Protein AF-A0AAE2YM95-F1 (afdb_monomer_lite)

Organism: NCBI:txid2724909

Sequence (169 aa):
MHLFCLEKTGFANRYAVVSEEDLLLLDFQSDTLEEDLDRILEYLPEPRRVWLLQTRPDAALSAARERLQCLLPDAESLDPGYDLTALTPWRFSGHLLNILPMGNEHWAFALADWLFLGAVRDARGRWCGDDLGRKILTRQGALRRRLWAFPATAEKVVDLAALRALRAA

pLDDT: mean 72.34, std 17.84, range [29.48, 94.69]

Structure (mmCIF, N/CA/C/O backbone):
data_AF-A0AAE2YM95-F1
#
_entry.id   AF-A0AAE2YM95-F1
#
loop_
_atom_site.group_PDB
_atom_site.id
_atom_site.type_symbol
_atom_site.label_atom_id
_atom_site.label_alt_id
_atom_site.label_comp_id
_atom_site.label_asym_id
_atom_site.label_entity_id
_atom_site.label_seq_id
_atom_site.pdbx_PDB_ins_code
_atom_site.Cartn_x
_atom_site.Cartn_y
_atom_site.Cartn_z
_atom_site.occupancy
_atom_site.B_iso_or_equiv
_atom_site.auth_seq_id
_atom_site.auth_comp_id
_atom_site.auth_asym_id
_atom_site.auth_atom_id
_atom_site.pdbx_PDB_model_num
ATOM 1 N N . MET A 1 1 ? -13.194 -4.012 8.825 1.00 70.75 1 MET A N 1
ATOM 2 C CA . MET A 1 1 ? -12.130 -3.664 7.858 1.00 70.75 1 MET A CA 1
ATOM 3 C C . MET A 1 1 ? -12.764 -3.174 6.564 1.00 70.75 1 MET A C 1
ATOM 5 O O . MET A 1 1 ? -13.577 -3.887 5.978 1.00 70.75 1 MET A O 1
ATOM 9 N N . HIS A 1 2 ? -12.410 -1.961 6.160 1.00 68.62 2 HIS A N 1
ATOM 10 C CA . HIS A 1 2 ? -12.896 -1.232 4.995 1.00 68.62 2 HIS A CA 1
ATOM 11 C C . HIS A 1 2 ? -11.737 -0.984 4.026 1.00 68.62 2 HIS A C 1
ATOM 13 O O . HIS A 1 2 ? -10.603 -0.779 4.453 1.00 68.62 2 HIS A O 1
ATOM 19 N N . LEU A 1 3 ? -12.025 -1.028 2.725 1.00 69.50 3 LEU A N 1
ATOM 20 C CA . LEU A 1 3 ? -11.066 -0.732 1.665 1.00 69.50 3 LEU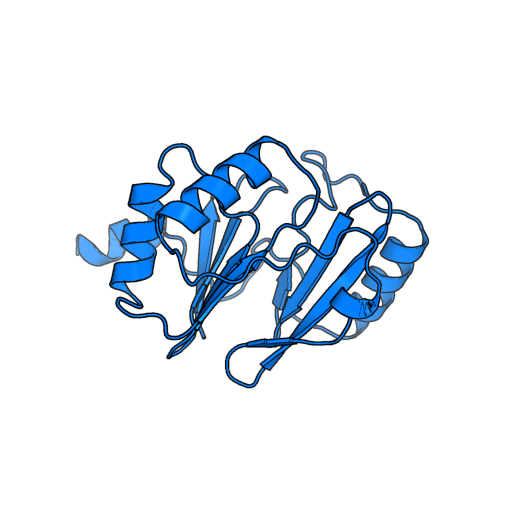 A CA 1
ATOM 21 C C . LEU A 1 3 ? -11.548 0.499 0.896 1.00 69.50 3 LEU A C 1
ATOM 23 O O . LEU A 1 3 ? -12.601 0.459 0.254 1.00 69.50 3 LEU A O 1
ATOM 27 N N . PHE A 1 4 ? -10.750 1.557 0.935 1.00 66.25 4 PHE A N 1
ATOM 28 C CA . PHE A 1 4 ? -10.941 2.772 0.160 1.00 66.25 4 PHE A CA 1
ATOM 29 C C . PHE A 1 4 ? -10.013 2.744 -1.055 1.00 66.25 4 PHE A C 1
ATOM 31 O O . PHE A 1 4 ? -8.818 2.467 -0.936 1.00 66.25 4 PHE A O 1
ATOM 38 N N . CYS A 1 5 ? -10.573 3.016 -2.232 1.00 67.69 5 CYS A N 1
ATOM 39 C CA . CYS A 1 5 ? -9.822 3.196 -3.472 1.00 67.69 5 CYS A CA 1
ATOM 40 C C . CYS A 1 5 ? -9.888 4.681 -3.831 1.00 67.69 5 CYS A C 1
ATOM 42 O O . CYS A 1 5 ? -10.976 5.190 -4.095 1.00 67.69 5 CYS A O 1
ATOM 44 N N . LEU A 1 6 ? -8.747 5.371 -3.798 1.00 59.22 6 LEU A N 1
ATOM 45 C CA . LEU A 1 6 ? -8.705 6.840 -3.900 1.00 59.22 6 LEU A CA 1
ATOM 46 C C . LEU A 1 6 ? -8.758 7.321 -5.342 1.00 59.22 6 LEU A C 1
ATOM 48 O O . LEU A 1 6 ? -9.376 8.335 -5.645 1.00 59.22 6 LEU A O 1
ATOM 52 N N . GLU A 1 7 ? -8.157 6.551 -6.244 1.00 59.38 7 GLU A N 1
ATOM 53 C CA . GLU A 1 7 ? -8.196 6.829 -7.668 1.00 59.38 7 GLU A CA 1
ATOM 54 C C . GLU A 1 7 ? -8.193 5.520 -8.457 1.00 59.38 7 GLU A C 1
ATOM 56 O O . GLU A 1 7 ? -7.497 4.564 -8.102 1.00 59.38 7 GLU A O 1
ATOM 61 N N . LYS A 1 8 ? -8.990 5.483 -9.529 1.00 54.31 8 LYS A N 1
ATOM 62 C CA . LYS A 1 8 ? -9.090 4.354 -10.456 1.00 54.31 8 LYS A CA 1
ATOM 63 C C . LYS A 1 8 ? -8.547 4.768 -11.823 1.00 54.31 8 LYS A C 1
ATOM 65 O O . LYS A 1 8 ? -9.316 5.048 -12.742 1.00 54.31 8 LYS A O 1
ATOM 70 N N . THR A 1 9 ? -7.227 4.797 -11.977 1.00 45.75 9 THR A N 1
ATOM 71 C CA . THR A 1 9 ? -6.578 5.046 -13.274 1.00 45.75 9 THR A CA 1
ATOM 72 C C . THR A 1 9 ? -5.971 3.765 -13.832 1.00 45.75 9 THR A C 1
ATOM 74 O O . THR A 1 9 ? -4.843 3.382 -13.529 1.00 45.75 9 THR A O 1
ATOM 77 N N . GLY A 1 10 ? -6.716 3.084 -14.707 1.00 53.38 10 GLY A N 1
ATOM 78 C CA . GLY A 1 10 ? -6.179 1.955 -15.472 1.00 53.38 10 GLY A CA 1
ATOM 79 C C . GLY A 1 10 ? -5.681 0.820 -14.578 1.00 53.38 10 GLY A C 1
ATOM 80 O O . GLY A 1 10 ? -6.516 0.080 -14.080 1.00 53.38 10 GLY A O 1
ATOM 81 N N . PHE A 1 11 ? -4.352 0.687 -14.418 1.00 46.47 11 PHE A N 1
ATOM 82 C CA . PHE A 1 11 ? -3.687 -0.327 -13.584 1.00 46.47 11 PHE A CA 1
ATOM 83 C C . PHE A 1 11 ? -2.953 0.221 -12.339 1.00 46.47 11 PHE A C 1
ATOM 85 O O . PHE A 1 11 ? -2.377 -0.553 -11.578 1.00 46.47 11 PHE A O 1
ATOM 92 N N . ALA A 1 12 ? -2.976 1.534 -12.103 1.00 50.75 12 ALA A N 1
ATOM 93 C CA . ALA A 1 12 ? -2.278 2.185 -10.994 1.00 50.75 12 ALA A CA 1
ATOM 94 C C . ALA A 1 12 ? -3.284 2.649 -9.934 1.00 50.75 12 ALA A C 1
ATOM 96 O O . ALA A 1 12 ? -3.589 3.832 -9.812 1.00 50.75 12 ALA A O 1
ATOM 97 N N . ASN A 1 13 ? -3.841 1.698 -9.189 1.00 65.38 13 ASN A N 1
ATOM 98 C CA . ASN A 1 13 ? -4.786 2.021 -8.126 1.00 65.38 13 ASN A CA 1
ATOM 99 C C . ASN A 1 13 ? -4.064 2.238 -6.799 1.00 65.38 13 ASN A C 1
ATOM 101 O O . ASN A 1 13 ? -3.098 1.544 -6.480 1.00 65.38 13 ASN A O 1
ATOM 105 N N . ARG A 1 14 ? -4.610 3.162 -6.016 1.00 74.50 14 ARG A N 1
ATOM 106 C CA . ARG A 1 14 ? -4.087 3.604 -4.725 1.00 74.50 14 ARG A CA 1
ATOM 107 C C . ARG A 1 14 ? -5.089 3.219 -3.654 1.00 74.50 14 ARG A C 1
ATOM 109 O O . ARG A 1 14 ? -6.291 3.447 -3.839 1.00 74.50 14 ARG A O 1
ATOM 116 N N . TYR A 1 15 ? -4.615 2.644 -2.558 1.00 77.12 15 TYR A N 1
ATOM 117 C CA . TYR A 1 15 ? -5.501 2.051 -1.563 1.00 77.12 15 TYR A CA 1
ATOM 118 C C . TYR A 1 15 ? -5.212 2.559 -0.163 1.00 77.12 15 TYR A C 1
ATOM 120 O O . TYR A 1 15 ? -4.060 2.655 0.252 1.00 77.12 15 TYR A O 1
ATOM 128 N N . ALA A 1 16 ? -6.286 2.784 0.584 1.00 78.94 16 ALA A N 1
ATOM 129 C CA . ALA A 1 16 ? -6.241 2.846 2.031 1.00 78.94 16 ALA A CA 1
ATOM 130 C C . ALA A 1 16 ? -7.097 1.713 2.594 1.00 78.94 16 ALA A C 1
ATOM 132 O O . ALA A 1 16 ? -8.269 1.557 2.245 1.00 78.94 16 ALA A O 1
ATOM 133 N N . VAL A 1 17 ? -6.501 0.894 3.450 1.00 80.81 17 VAL A N 1
ATOM 134 C CA . VAL A 1 17 ? -7.191 -0.153 4.192 1.00 80.81 17 VAL A CA 1
ATOM 135 C C . VAL A 1 17 ? -7.316 0.304 5.630 1.00 80.81 17 VAL A C 1
ATOM 137 O O . VAL A 1 17 ? -6.315 0.530 6.301 1.00 80.81 17 VAL A O 1
ATOM 140 N N . VAL A 1 18 ? -8.550 0.403 6.101 1.00 78.50 18 VAL A N 1
ATOM 141 C CA . VAL A 1 18 ? -8.875 0.863 7.451 1.00 78.50 18 VAL A CA 1
ATOM 142 C C . VAL A 1 18 ? -9.493 -0.296 8.220 1.00 78.50 18 VAL A C 1
ATOM 144 O O . VAL A 1 18 ? -10.433 -0.946 7.749 1.00 78.50 18 VAL A O 1
ATOM 147 N N . SER A 1 19 ? -8.969 -0.603 9.397 1.00 82.00 19 SER A N 1
ATOM 148 C CA . SER A 1 19 ? -9.622 -1.499 10.352 1.00 82.00 19 SER A CA 1
ATOM 149 C C . SER A 1 19 ? -10.276 -0.699 11.487 1.00 82.00 19 SER A C 1
ATOM 151 O O . SER A 1 19 ? -10.550 0.480 11.319 1.00 82.00 19 SER A O 1
ATOM 153 N N . GLU A 1 20 ? -10.603 -1.349 12.604 1.00 78.50 20 GLU A N 1
ATOM 154 C CA . GLU A 1 20 ? -11.094 -0.659 13.802 1.00 78.50 20 GLU A CA 1
ATOM 155 C C . GLU A 1 20 ? -10.024 0.237 14.449 1.00 78.50 20 GLU A C 1
ATOM 157 O O . GLU A 1 20 ? -10.368 1.295 14.958 1.00 78.50 20 GLU A O 1
ATOM 162 N N . GLU A 1 21 ? -8.745 -0.156 14.406 1.00 86.56 21 GLU A N 1
ATOM 163 C CA . GLU A 1 21 ? -7.645 0.576 15.066 1.00 86.56 21 GLU A CA 1
ATOM 164 C C . GLU A 1 21 ? -6.459 0.869 14.136 1.00 86.56 21 GLU A C 1
ATOM 166 O O . GLU A 1 21 ? -5.595 1.670 14.473 1.00 86.56 21 GLU A O 1
ATOM 171 N N . ASP A 1 22 ? -6.382 0.230 12.972 1.00 91.12 22 ASP A N 1
ATOM 172 C CA . ASP A 1 22 ? -5.176 0.190 12.147 1.00 91.12 22 ASP A CA 1
ATOM 173 C C . ASP A 1 22 ? -5.419 0.802 10.760 1.00 91.12 22 ASP A C 1
ATOM 175 O O . ASP A 1 22 ? -6.474 0.599 10.145 1.00 91.12 22 ASP A O 1
ATOM 179 N N . LEU A 1 23 ? -4.398 1.472 10.225 1.00 91.62 23 LEU A N 1
ATOM 180 C CA . LEU A 1 23 ? -4.399 2.066 8.891 1.00 91.62 23 LEU A CA 1
ATOM 181 C C . LEU A 1 23 ? -3.255 1.512 8.040 1.00 91.62 23 LEU A C 1
ATOM 183 O O . LEU A 1 23 ? -2.101 1.509 8.450 1.00 91.62 23 LEU A O 1
ATOM 187 N N . LEU A 1 24 ? -3.552 1.080 6.821 1.00 91.31 24 LEU A N 1
ATOM 188 C CA . LEU A 1 24 ? -2.547 0.696 5.832 1.00 91.31 24 LEU A CA 1
ATOM 189 C C . LEU A 1 24 ? -2.750 1.523 4.568 1.00 91.31 24 LEU A C 1
ATOM 191 O O . LEU A 1 24 ? -3.822 1.502 3.967 1.00 91.31 24 LEU A O 1
ATOM 195 N N . LEU A 1 25 ? -1.702 2.232 4.164 1.00 90.88 25 LEU A N 1
ATOM 196 C CA . LEU A 1 25 ? -1.650 3.061 2.967 1.00 90.88 25 LEU A CA 1
ATOM 197 C C . LEU A 1 25 ? -0.752 2.371 1.939 1.00 90.88 25 LEU A C 1
ATOM 199 O O . LEU A 1 25 ? 0.439 2.179 2.175 1.00 90.88 25 LEU A O 1
ATOM 203 N N . LEU A 1 26 ? -1.329 1.969 0.807 1.00 88.56 26 LEU A N 1
ATOM 204 C CA . LEU A 1 26 ? -0.636 1.239 -0.252 1.00 88.56 26 LEU A CA 1
ATOM 205 C C . LEU A 1 26 ? -0.601 2.058 -1.539 1.00 88.56 26 LEU A C 1
ATOM 207 O O . LEU A 1 26 ? -1.652 2.437 -2.065 1.00 88.56 26 LEU A O 1
ATOM 211 N N . ASP A 1 27 ? 0.611 2.271 -2.057 1.00 87.44 27 ASP A N 1
ATOM 212 C CA . ASP A 1 27 ? 0.886 3.117 -3.224 1.00 87.44 27 ASP A CA 1
ATOM 213 C C . ASP A 1 27 ? 0.218 4.502 -3.101 1.00 87.44 27 ASP A C 1
ATOM 215 O O . ASP A 1 27 ? -0.267 5.078 -4.077 1.00 87.44 27 ASP A O 1
ATOM 219 N N . PHE A 1 28 ? 0.138 5.020 -1.870 1.00 86.50 28 PHE A N 1
ATOM 220 C CA . PHE A 1 28 ? -0.609 6.229 -1.549 1.00 86.50 28 PHE A CA 1
ATOM 221 C C . PHE A 1 28 ? 0.157 7.472 -2.002 1.00 86.50 28 PHE A C 1
ATOM 223 O O . PHE A 1 28 ? 1.101 7.919 -1.357 1.00 86.50 28 PHE A O 1
ATOM 230 N N . GLN A 1 29 ? -0.267 8.021 -3.133 1.00 84.38 29 GLN A N 1
ATOM 231 C CA . GLN A 1 29 ? 0.237 9.258 -3.721 1.00 84.38 29 GLN A CA 1
ATOM 232 C C . GLN A 1 29 ? -0.944 10.023 -4.319 1.00 84.38 29 GLN A C 1
ATOM 234 O O . GLN A 1 29 ? -1.864 9.390 -4.816 1.00 84.38 29 GLN A O 1
ATOM 239 N N . SER A 1 30 ? -0.954 11.349 -4.311 1.00 77.00 30 SER A N 1
ATOM 240 C CA . SER A 1 30 ? -1.877 12.149 -5.131 1.00 77.00 30 SER A CA 1
ATOM 241 C C . SER A 1 30 ? -1.402 13.596 -5.181 1.00 77.00 30 SER A C 1
ATOM 243 O O . SER A 1 30 ? -0.588 14.016 -4.358 1.00 77.00 30 SER A O 1
ATOM 245 N N . ASP A 1 31 ? -1.930 14.363 -6.133 1.00 80.19 31 ASP A N 1
ATOM 246 C CA . ASP A 1 31 ? -1.700 15.811 -6.188 1.00 80.19 31 ASP A CA 1
ATOM 247 C C . ASP A 1 31 ? -2.337 16.531 -4.979 1.00 80.19 31 ASP A C 1
ATOM 249 O O . ASP A 1 31 ? -1.946 17.642 -4.636 1.00 80.19 31 ASP A O 1
ATOM 253 N N . THR A 1 32 ? -3.296 15.877 -4.311 1.00 81.62 32 THR A N 1
ATOM 254 C CA . THR A 1 32 ? -4.035 16.347 -3.128 1.00 81.62 32 THR A CA 1
ATOM 255 C C . THR A 1 32 ? -3.798 15.442 -1.913 1.00 81.62 32 THR A C 1
ATOM 257 O O . THR A 1 32 ? -4.724 15.156 -1.156 1.00 81.62 32 THR A O 1
ATOM 260 N N . LEU A 1 33 ? -2.562 14.958 -1.738 1.00 85.50 33 LEU A N 1
ATOM 261 C CA . LEU A 1 33 ? -2.205 13.910 -0.768 1.00 85.50 33 LEU A CA 1
ATOM 262 C C . LEU A 1 33 ? -2.687 14.194 0.658 1.00 85.50 33 LEU A C 1
ATOM 264 O O . LEU A 1 33 ? -3.197 13.295 1.321 1.00 85.50 33 LEU A O 1
ATOM 268 N N . GLU A 1 34 ? -2.536 15.435 1.116 1.00 90.00 34 GLU A N 1
ATOM 269 C CA . GLU A 1 34 ? -2.946 15.867 2.457 1.00 90.00 34 GLU A CA 1
ATOM 270 C C . GLU A 1 34 ? -4.469 15.845 2.622 1.00 90.00 34 GLU A C 1
ATOM 272 O O . GLU A 1 34 ? -4.962 15.261 3.579 1.00 90.00 34 GLU A O 1
ATOM 277 N N . GLU A 1 35 ? -5.225 16.365 1.650 1.00 85.81 35 GLU A N 1
ATOM 278 C CA . GLU A 1 35 ? -6.694 16.330 1.696 1.00 85.81 35 GLU A CA 1
ATOM 279 C C . GLU A 1 35 ? -7.239 14.897 1.662 1.00 85.81 35 GLU A C 1
ATOM 281 O O . GLU A 1 35 ? -8.239 14.578 2.307 1.00 85.81 35 GLU A O 1
ATOM 286 N N . ASP A 1 36 ? -6.610 14.024 0.873 1.00 82.62 36 ASP A N 1
ATOM 287 C CA . ASP A 1 36 ? -7.002 12.621 0.783 1.00 82.62 36 ASP A CA 1
ATOM 288 C C . ASP A 1 36 ? -6.669 11.861 2.073 1.00 82.62 36 ASP A C 1
ATOM 290 O O . ASP A 1 36 ? -7.448 10.999 2.491 1.00 82.62 36 ASP A O 1
ATOM 294 N N . LEU A 1 37 ? -5.552 12.201 2.726 1.00 87.88 37 LEU A N 1
ATOM 295 C CA . LEU A 1 37 ? -5.198 11.673 4.040 1.00 87.88 37 LEU A CA 1
ATOM 296 C C . LEU A 1 37 ? -6.183 12.150 5.114 1.00 87.88 37 LEU A C 1
ATOM 298 O O . LEU A 1 37 ? -6.714 11.313 5.842 1.00 87.88 37 LEU A O 1
ATOM 302 N N . ASP A 1 38 ? -6.482 13.449 5.176 1.00 87.31 38 ASP A N 1
ATOM 303 C CA . ASP A 1 38 ? -7.429 14.022 6.141 1.00 87.31 38 ASP A CA 1
ATOM 304 C C . ASP A 1 38 ? -8.789 13.321 6.065 1.00 87.31 38 ASP A C 1
ATOM 306 O O . ASP A 1 38 ? -9.366 12.944 7.083 1.00 87.31 38 ASP A O 1
ATOM 310 N N . ARG A 1 39 ? -9.271 13.037 4.850 1.00 80.56 39 ARG A N 1
ATOM 311 C CA . ARG A 1 39 ? -10.526 12.297 4.644 1.00 80.56 39 ARG A CA 1
ATOM 312 C C . ARG A 1 39 ? -10.485 10.876 5.183 1.00 80.56 39 ARG A C 1
ATOM 314 O O . ARG A 1 39 ? -11.514 10.377 5.624 1.00 80.56 39 ARG A O 1
ATOM 321 N N . ILE A 1 40 ? -9.346 10.194 5.113 1.00 83.75 40 ILE A N 1
ATOM 322 C CA . ILE A 1 40 ? -9.201 8.860 5.710 1.00 83.75 40 ILE A CA 1
ATOM 323 C C . ILE A 1 40 ? -9.191 8.970 7.232 1.00 83.75 40 ILE A C 1
ATOM 325 O O . ILE A 1 40 ? -9.837 8.164 7.903 1.00 83.75 40 ILE A O 1
ATOM 329 N N . LEU A 1 41 ? -8.514 9.985 7.766 1.00 86.75 41 LEU A N 1
ATOM 330 C CA . LEU A 1 41 ? -8.463 10.245 9.200 1.00 86.75 41 LEU A CA 1
ATOM 331 C C . LEU A 1 41 ? -9.819 10.711 9.757 1.00 86.75 41 LEU A C 1
ATOM 333 O O . LEU A 1 41 ? -10.106 10.444 10.913 1.00 86.75 41 LEU A O 1
ATOM 337 N N . GLU A 1 42 ? -10.734 11.267 8.955 1.00 85.38 42 GLU A N 1
ATOM 338 C CA . GLU A 1 42 ? -12.132 11.449 9.393 1.00 85.38 42 GLU A CA 1
ATOM 339 C C . GLU A 1 42 ? -12.799 10.117 9.802 1.00 85.38 42 GLU A C 1
ATOM 341 O O . GLU A 1 42 ? -13.655 10.107 10.688 1.00 85.38 42 GLU A O 1
ATOM 346 N N . TYR A 1 43 ? -12.427 8.992 9.173 1.00 77.44 43 TYR A N 1
ATOM 347 C CA . TYR A 1 43 ? -12.966 7.661 9.495 1.00 77.44 43 TYR A CA 1
ATOM 348 C C . TYR A 1 43 ? -12.218 6.961 10.627 1.00 77.44 43 TYR A C 1
ATOM 350 O O . TYR A 1 43 ? -12.824 6.185 11.365 1.00 77.44 43 TYR A O 1
ATOM 358 N N . LEU A 1 44 ? -10.914 7.206 10.747 1.00 85.00 44 LEU A N 1
ATOM 359 C CA . LEU A 1 44 ? -10.072 6.677 11.815 1.00 85.00 44 LEU A CA 1
ATOM 360 C C . LEU A 1 44 ? -9.152 7.803 12.313 1.00 85.00 44 LEU A C 1
ATOM 362 O O . LEU A 1 44 ? -8.022 7.899 11.838 1.00 85.00 44 LEU A O 1
ATOM 366 N N . PRO A 1 45 ? -9.634 8.667 13.231 1.00 85.88 45 PRO A N 1
ATOM 367 C CA . PRO A 1 45 ? -8.907 9.875 13.639 1.00 85.88 45 PRO A CA 1
ATOM 368 C C . PRO A 1 45 ? -7.587 9.592 14.345 1.00 85.88 45 PRO A C 1
ATOM 370 O O . PRO A 1 45 ? -6.630 10.347 14.206 1.00 85.88 45 PRO A O 1
ATOM 373 N N . GLU A 1 46 ? -7.534 8.491 15.089 1.00 89.06 46 GLU A N 1
ATOM 374 C CA . GLU A 1 46 ? -6.378 8.105 15.892 1.00 89.06 46 GLU A CA 1
ATOM 375 C C . GLU A 1 46 ? -6.008 6.653 15.568 1.00 89.06 46 GLU A C 1
ATOM 377 O O . GLU A 1 46 ? -6.299 5.742 16.350 1.00 89.06 46 GLU A O 1
ATOM 382 N N . PRO A 1 47 ? -5.419 6.393 14.383 1.00 90.75 47 PRO A N 1
ATOM 383 C CA . PRO A 1 47 ? -4.958 5.059 14.052 1.00 90.75 47 PRO A CA 1
ATOM 384 C C . PRO A 1 47 ? -3.850 4.672 15.031 1.00 90.75 47 PRO A C 1
ATOM 386 O O . PRO A 1 47 ? -2.833 5.351 15.159 1.00 90.75 47 PRO A O 1
ATOM 389 N N . ARG A 1 48 ? -4.028 3.542 15.705 1.00 91.50 48 ARG A N 1
ATOM 390 C CA . ARG A 1 48 ? -3.050 2.973 16.630 1.00 91.50 48 ARG A CA 1
ATOM 391 C C . ARG A 1 48 ? -1.747 2.612 15.925 1.00 91.50 48 ARG A C 1
ATOM 393 O O . ARG A 1 48 ? -0.676 2.693 16.523 1.00 91.50 48 ARG A O 1
ATOM 400 N N . ARG A 1 49 ? -1.847 2.131 14.686 1.00 91.06 49 ARG A N 1
ATOM 401 C CA . ARG A 1 49 ? -0.710 1.796 13.828 1.00 91.06 49 ARG A CA 1
ATOM 402 C C . ARG A 1 49 ? -1.000 2.211 12.403 1.00 91.06 49 ARG A C 1
ATOM 404 O O . ARG A 1 49 ? -2.110 2.019 11.904 1.00 91.06 49 ARG A O 1
ATOM 411 N N . VAL A 1 50 ? 0.032 2.728 11.749 1.00 93.25 50 VAL A N 1
ATOM 412 C CA . VAL A 1 50 ? -0.009 3.111 10.344 1.00 93.25 50 VAL A CA 1
ATOM 413 C C . VAL A 1 50 ? 1.094 2.366 9.610 1.00 93.25 50 VAL A C 1
ATOM 415 O O . VAL A 1 50 ? 2.248 2.442 10.017 1.00 93.25 50 VAL A O 1
ATOM 418 N N . TRP A 1 51 ? 0.758 1.682 8.519 1.00 91.62 51 TRP A N 1
ATOM 419 C CA . TRP A 1 51 ? 1.742 1.075 7.621 1.00 91.62 51 TRP A CA 1
ATOM 420 C C . TRP A 1 51 ? 1.740 1.764 6.266 1.00 91.62 51 TRP A C 1
ATOM 422 O O . TRP A 1 51 ? 0.681 1.951 5.663 1.00 91.62 51 TRP A O 1
ATOM 432 N N . LEU A 1 52 ? 2.931 2.082 5.768 1.00 91.38 52 LEU A N 1
ATOM 433 C CA . LEU A 1 52 ? 3.150 2.617 4.429 1.00 91.38 52 LEU A CA 1
ATOM 434 C C . LEU A 1 52 ? 3.769 1.524 3.559 1.00 91.38 52 LEU A C 1
ATOM 436 O O . LEU A 1 52 ? 4.842 1.004 3.868 1.00 91.38 52 LEU A O 1
ATOM 440 N N . LEU A 1 53 ? 3.083 1.172 2.475 1.00 88.62 53 LEU A N 1
ATOM 441 C CA . LEU A 1 53 ? 3.475 0.110 1.554 1.00 88.62 53 LEU A CA 1
ATOM 442 C C . LEU A 1 53 ? 3.626 0.639 0.133 1.00 88.62 53 LEU A C 1
ATOM 444 O O . LEU A 1 53 ? 2.831 1.463 -0.325 1.00 88.62 53 LEU A O 1
ATOM 448 N N . GLN A 1 54 ? 4.596 0.087 -0.592 1.00 87.69 54 GLN A N 1
ATOM 449 C CA . GLN A 1 54 ? 4.810 0.364 -2.009 1.00 87.69 54 GLN A CA 1
ATOM 450 C C . GLN A 1 54 ? 4.964 -0.939 -2.792 1.00 87.69 54 GLN A C 1
ATOM 452 O O . GLN A 1 54 ? 5.604 -1.884 -2.335 1.00 87.69 54 GLN A O 1
ATOM 457 N N . THR A 1 55 ? 4.370 -1.006 -3.981 1.00 84.12 55 THR A N 1
ATOM 458 C CA . THR A 1 55 ? 4.439 -2.189 -4.857 1.00 84.12 55 THR A CA 1
ATOM 459 C C . THR A 1 55 ? 5.644 -2.196 -5.789 1.00 84.12 55 THR A C 1
ATOM 461 O O . THR A 1 55 ? 5.867 -3.203 -6.463 1.00 84.12 55 THR A O 1
ATOM 464 N N . ARG A 1 56 ? 6.417 -1.105 -5.839 1.00 85.62 56 ARG A N 1
ATOM 465 C CA . ARG A 1 56 ? 7.656 -0.969 -6.619 1.00 85.62 56 ARG A CA 1
ATOM 466 C C . ARG A 1 56 ? 8.486 0.235 -6.148 1.00 85.62 56 ARG A C 1
ATOM 468 O O . ARG A 1 56 ? 7.894 1.163 -5.590 1.00 85.62 56 ARG A O 1
ATOM 475 N N . PRO A 1 57 ? 9.793 0.294 -6.454 1.00 84.56 57 PRO A N 1
ATOM 476 C CA . PRO A 1 57 ? 10.570 1.516 -6.303 1.00 84.56 57 PRO A CA 1
ATOM 477 C C . PRO A 1 57 ? 10.171 2.517 -7.398 1.00 84.56 57 PRO A C 1
ATOM 479 O O . PRO A 1 57 ? 10.329 2.272 -8.593 1.00 84.56 57 PRO A O 1
ATOM 482 N N . ASP A 1 58 ? 9.616 3.656 -6.997 1.00 85.75 58 ASP A N 1
ATOM 483 C CA . ASP A 1 58 ? 9.172 4.721 -7.897 1.00 85.75 58 ASP A CA 1
ATOM 484 C C . ASP A 1 58 ? 9.389 6.070 -7.213 1.00 85.75 58 ASP A C 1
ATOM 486 O O . ASP A 1 58 ? 9.021 6.243 -6.055 1.00 85.75 58 ASP A O 1
ATOM 490 N N . ALA A 1 59 ? 10.001 7.027 -7.913 1.00 87.81 59 ALA A N 1
ATOM 491 C CA . ALA A 1 59 ? 10.386 8.302 -7.313 1.00 87.81 59 ALA A CA 1
ATOM 492 C C . ALA A 1 59 ? 9.186 9.100 -6.773 1.00 87.81 59 ALA A C 1
ATOM 494 O O . ALA A 1 59 ? 9.306 9.737 -5.727 1.00 87.81 59 ALA A O 1
ATOM 495 N N . ALA A 1 60 ? 8.032 9.048 -7.449 1.00 86.50 60 ALA A N 1
ATOM 496 C CA . ALA A 1 60 ? 6.832 9.746 -7.002 1.00 86.50 60 ALA A CA 1
ATOM 497 C C . ALA A 1 60 ? 6.220 9.057 -5.776 1.00 86.50 60 ALA A C 1
ATOM 499 O O . ALA A 1 60 ? 5.879 9.731 -4.804 1.00 86.50 60 ALA A O 1
ATOM 500 N N . LEU A 1 61 ? 6.178 7.718 -5.770 1.00 86.88 61 LEU A N 1
ATOM 501 C CA . LEU A 1 61 ? 5.763 6.960 -4.586 1.00 86.88 61 LEU A CA 1
ATOM 502 C C . LEU A 1 61 ? 6.688 7.235 -3.397 1.00 86.88 61 LEU A C 1
ATOM 504 O O . LEU A 1 61 ? 6.198 7.446 -2.289 1.00 86.88 61 LEU A O 1
ATOM 508 N N . SER A 1 62 ? 8.007 7.237 -3.603 1.00 89.00 62 SER A N 1
ATOM 509 C CA . SER A 1 62 ? 8.995 7.501 -2.551 1.00 89.00 62 SER A CA 1
ATOM 510 C C . SER A 1 62 ? 8.843 8.899 -1.965 1.00 89.00 62 SER A C 1
ATOM 512 O O . SER A 1 62 ? 8.783 9.026 -0.744 1.00 89.00 62 SER A O 1
ATOM 514 N N . ALA A 1 63 ? 8.685 9.923 -2.808 1.00 90.56 63 ALA A N 1
ATOM 515 C CA . ALA A 1 63 ? 8.441 11.290 -2.354 1.00 90.56 63 ALA A CA 1
ATOM 516 C C . ALA A 1 63 ? 7.119 11.413 -1.574 1.00 90.56 63 ALA A C 1
ATOM 518 O O . ALA A 1 63 ? 7.071 12.052 -0.523 1.00 90.56 63 ALA A O 1
ATOM 519 N N . ALA A 1 64 ? 6.051 10.761 -2.046 1.00 90.75 64 ALA A N 1
ATOM 520 C CA . ALA A 1 64 ? 4.771 10.726 -1.342 1.00 90.75 64 ALA A CA 1
ATOM 521 C C . ALA A 1 64 ? 4.888 10.031 0.022 1.00 90.75 64 ALA A C 1
ATOM 523 O O . ALA A 1 64 ? 4.384 10.540 1.020 1.00 90.75 64 ALA A O 1
ATOM 524 N N . ARG A 1 65 ? 5.609 8.908 0.096 1.00 91.19 65 ARG A N 1
ATOM 525 C CA . ARG A 1 65 ? 5.880 8.197 1.352 1.00 91.19 65 ARG A CA 1
ATOM 526 C C . ARG A 1 65 ? 6.675 9.055 2.332 1.00 91.19 65 ARG A C 1
ATOM 528 O O . ARG A 1 65 ? 6.315 9.111 3.500 1.00 91.19 65 ARG A O 1
ATOM 535 N N . GLU A 1 66 ? 7.727 9.728 1.874 1.00 92.12 66 GLU A N 1
ATOM 536 C CA . GLU A 1 66 ? 8.499 10.657 2.708 1.00 92.12 66 GLU A CA 1
ATOM 537 C C . GLU A 1 66 ? 7.607 11.780 3.249 1.00 92.12 66 GLU A C 1
ATOM 539 O O . GLU A 1 66 ? 7.658 12.089 4.440 1.00 92.12 66 GLU A O 1
ATOM 544 N N . ARG A 1 67 ? 6.715 12.330 2.411 1.00 94.62 67 ARG A N 1
ATOM 545 C CA . ARG A 1 67 ? 5.729 13.323 2.853 1.00 94.62 67 ARG A CA 1
ATOM 546 C C . ARG A 1 67 ? 4.764 12.754 3.894 1.00 94.62 67 ARG A C 1
ATOM 548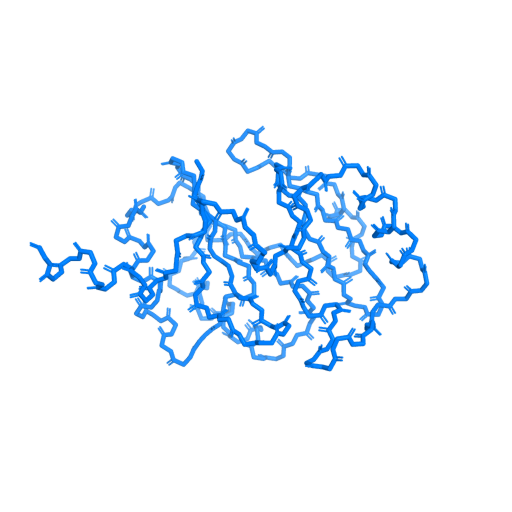 O O . ARG A 1 67 ? 4.536 13.411 4.907 1.00 94.62 67 ARG A O 1
ATOM 555 N N . LEU A 1 68 ? 4.236 11.547 3.683 1.00 93.44 68 LEU A N 1
ATOM 556 C CA . LEU A 1 68 ? 3.369 10.859 4.645 1.00 93.44 68 LEU A CA 1
ATOM 557 C C . LEU A 1 68 ? 4.085 10.599 5.970 1.00 93.44 68 LEU A C 1
ATOM 559 O O . LEU A 1 68 ? 3.477 10.794 7.011 1.00 93.44 68 LEU A O 1
ATOM 563 N N . GLN A 1 69 ? 5.368 10.239 5.954 1.00 93.56 69 GLN A N 1
ATOM 564 C CA . GLN A 1 69 ? 6.160 10.046 7.170 1.00 93.56 69 GLN A CA 1
ATOM 565 C C . GLN A 1 69 ? 6.326 11.352 7.963 1.00 93.56 69 GLN A C 1
ATOM 567 O O . GLN A 1 69 ? 6.392 11.325 9.186 1.00 93.56 69 GLN A O 1
ATOM 572 N N . CYS A 1 70 ? 6.369 12.513 7.300 1.00 94.69 70 CYS A N 1
ATOM 573 C CA . CYS A 1 70 ? 6.353 13.798 8.004 1.00 94.69 70 CYS A CA 1
ATOM 574 C C . CYS A 1 70 ? 4.999 14.095 8.667 1.00 94.69 70 CYS A C 1
ATOM 576 O O . CYS A 1 70 ? 4.971 14.728 9.719 1.00 94.69 70 CYS A O 1
ATOM 578 N N . LEU A 1 71 ? 3.892 13.690 8.038 1.00 94.44 71 LEU A N 1
ATOM 579 C CA . LEU A 1 71 ? 2.529 13.912 8.540 1.00 94.44 71 LEU A CA 1
ATOM 580 C C . LEU A 1 71 ? 2.136 12.885 9.615 1.00 94.44 71 LEU A C 1
ATOM 582 O O . LEU A 1 71 ? 1.396 13.204 10.539 1.00 94.44 71 LEU A O 1
ATOM 586 N N . LEU A 1 72 ? 2.656 11.664 9.496 1.00 94.25 72 LEU A N 1
ATOM 587 C CA . LEU A 1 72 ? 2.417 10.508 10.355 1.00 94.25 72 LEU A CA 1
ATOM 588 C C . LEU A 1 72 ? 3.781 9.982 10.839 1.00 94.25 72 LEU A C 1
ATOM 590 O O . LEU A 1 72 ? 4.275 8.981 10.315 1.00 94.25 72 LEU A O 1
ATOM 594 N N . PRO A 1 73 ? 4.426 10.659 11.807 1.00 91.44 73 PRO A N 1
ATOM 595 C CA . PRO A 1 73 ? 5.800 10.353 12.217 1.00 91.44 73 PRO A CA 1
ATOM 596 C C . PRO A 1 73 ? 5.984 8.920 12.725 1.00 91.44 73 PRO A C 1
ATOM 598 O O . PRO A 1 73 ? 7.045 8.337 12.504 1.00 91.44 73 PRO A O 1
ATOM 601 N N . ASP A 1 74 ? 4.943 8.339 13.322 1.00 92.06 74 ASP A N 1
ATOM 602 C CA . ASP A 1 74 ? 4.948 6.976 13.863 1.00 92.06 74 ASP A CA 1
ATOM 603 C C . ASP A 1 74 ? 4.591 5.896 12.824 1.00 92.06 74 ASP A C 1
ATOM 605 O O . ASP A 1 74 ? 4.452 4.722 13.170 1.00 92.06 74 ASP A O 1
ATOM 609 N N . ALA A 1 75 ? 4.411 6.261 11.550 1.00 92.12 75 ALA A N 1
ATOM 610 C CA . ALA A 1 75 ? 4.091 5.291 10.512 1.00 92.12 75 ALA A CA 1
ATOM 611 C C . ALA A 1 75 ? 5.269 4.342 10.233 1.00 92.12 75 ALA A C 1
ATOM 613 O O . ALA A 1 75 ? 6.424 4.750 10.125 1.00 92.12 75 ALA A O 1
ATOM 614 N N . GLU A 1 76 ? 4.981 3.057 10.063 1.00 89.69 76 GLU A N 1
ATOM 615 C CA . GLU A 1 76 ? 5.966 2.044 9.704 1.00 89.69 76 GLU A CA 1
ATOM 616 C C . GLU A 1 76 ? 6.000 1.876 8.182 1.00 89.69 76 GLU A C 1
ATOM 618 O O . GLU A 1 76 ? 5.034 1.419 7.567 1.00 89.69 76 GLU A O 1
ATOM 623 N N . SER A 1 77 ? 7.126 2.202 7.549 1.00 85.19 77 SER A N 1
ATOM 624 C CA . SER A 1 77 ? 7.326 1.871 6.138 1.00 85.19 77 SER A CA 1
ATOM 625 C C . SER A 1 77 ? 7.789 0.426 5.992 1.00 85.19 77 SER A C 1
ATOM 627 O O . SER A 1 77 ? 8.874 0.079 6.457 1.00 85.19 77 SER A O 1
ATOM 629 N N . LEU A 1 78 ? 7.043 -0.382 5.239 1.00 77.44 78 LEU A N 1
ATOM 630 C CA . LEU A 1 78 ? 7.518 -1.692 4.794 1.00 77.44 78 LEU A CA 1
ATOM 631 C C . LEU A 1 78 ? 7.947 -1.570 3.339 1.00 77.44 78 LEU A C 1
ATOM 633 O O . LEU A 1 78 ? 7.132 -1.634 2.420 1.00 77.44 78 LEU A O 1
ATOM 637 N N . ASP A 1 79 ? 9.246 -1.361 3.158 1.00 69.06 79 ASP A N 1
ATOM 638 C CA . ASP A 1 79 ? 9.887 -1.469 1.857 1.00 69.06 79 ASP A CA 1
ATOM 639 C C . ASP A 1 79 ? 10.554 -2.846 1.783 1.00 69.06 79 ASP A C 1
ATOM 641 O O . ASP A 1 79 ? 11.566 -3.074 2.451 1.00 69.06 79 ASP A O 1
ATOM 645 N N . PRO A 1 80 ? 9.966 -3.808 1.056 1.00 62.22 80 PRO A N 1
ATOM 646 C CA . PRO A 1 80 ? 10.530 -5.144 0.990 1.00 62.22 80 PRO A CA 1
ATOM 647 C C . PRO A 1 80 ? 11.905 -5.180 0.318 1.00 62.22 80 PRO A C 1
ATOM 649 O O . PRO A 1 80 ? 12.651 -6.128 0.567 1.00 62.22 80 PRO A O 1
ATOM 652 N N . GLY A 1 81 ? 12.264 -4.174 -0.497 1.00 63.91 81 GLY A N 1
ATOM 653 C CA . GLY A 1 81 ? 13.541 -4.125 -1.206 1.00 63.91 81 GLY A CA 1
ATOM 654 C C . GLY A 1 81 ? 13.962 -5.493 -1.767 1.00 63.91 81 GLY A C 1
ATOM 655 O O . GLY A 1 81 ? 13.162 -6.233 -2.346 1.00 63.91 81 GLY A O 1
ATOM 656 N N . TYR A 1 82 ? 15.225 -5.856 -1.532 1.00 52.47 82 TYR A N 1
ATOM 657 C CA . TYR A 1 82 ? 15.751 -7.213 -1.744 1.00 52.47 82 TYR A CA 1
ATOM 658 C C . TYR A 1 82 ? 15.840 -8.028 -0.440 1.00 52.47 82 TYR A C 1
ATOM 660 O O . TYR A 1 82 ? 16.430 -9.111 -0.424 1.00 52.47 82 TYR A O 1
ATOM 668 N N . ASP A 1 83 ? 15.295 -7.515 0.665 1.00 57.47 83 ASP A N 1
ATOM 669 C CA . ASP A 1 83 ? 15.415 -8.139 1.977 1.00 57.47 83 ASP A CA 1
ATOM 670 C C . ASP A 1 83 ? 14.362 -9.243 2.148 1.00 57.47 83 ASP A C 1
ATOM 672 O O . ASP A 1 83 ? 13.163 -9.007 2.302 1.00 57.47 83 ASP A O 1
ATOM 676 N N . LEU A 1 84 ? 14.826 -10.493 2.147 1.00 54.19 84 LEU A N 1
ATOM 677 C CA . LEU A 1 84 ? 13.976 -11.672 2.308 1.00 54.19 84 LEU A CA 1
ATOM 678 C C . LEU A 1 84 ? 13.266 -11.716 3.670 1.00 54.19 84 LEU A C 1
ATOM 680 O O . LEU A 1 84 ? 12.261 -12.416 3.793 1.00 54.19 84 LEU A O 1
ATOM 684 N N . THR A 1 85 ? 13.739 -10.980 4.683 1.00 56.50 85 THR A N 1
ATOM 685 C CA . THR A 1 85 ? 13.056 -10.901 5.984 1.00 56.50 85 THR A CA 1
ATOM 686 C C . THR A 1 85 ? 11.704 -10.196 5.879 1.00 56.50 85 THR A C 1
ATOM 688 O O . THR A 1 85 ? 10.771 -10.571 6.595 1.00 56.50 85 THR A O 1
ATOM 691 N N . ALA A 1 86 ? 11.543 -9.287 4.910 1.00 58.28 86 ALA A N 1
ATOM 692 C CA . ALA A 1 86 ? 10.276 -8.626 4.614 1.00 58.28 86 ALA A CA 1
ATOM 693 C C . ALA A 1 86 ? 9.204 -9.593 4.078 1.00 58.28 86 ALA A C 1
ATOM 695 O O . ALA A 1 86 ? 8.013 -9.307 4.171 1.00 58.28 86 ALA A O 1
ATOM 696 N N . LEU A 1 87 ? 9.595 -10.772 3.576 1.00 63.47 87 LEU A N 1
ATOM 697 C CA . LEU A 1 87 ? 8.657 -11.817 3.141 1.00 63.47 87 LEU A CA 1
ATOM 698 C C . LEU A 1 87 ? 7.990 -12.553 4.312 1.00 63.47 87 LEU A C 1
ATOM 700 O O . LEU A 1 87 ? 7.062 -13.338 4.098 1.00 63.47 87 LEU A O 1
ATOM 704 N N . THR A 1 88 ? 8.440 -12.311 5.546 1.00 69.31 88 THR A N 1
ATOM 705 C CA . THR A 1 88 ? 7.766 -12.813 6.745 1.00 69.31 88 THR A CA 1
ATOM 706 C C . THR A 1 88 ? 6.366 -12.199 6.831 1.00 69.31 88 THR A C 1
ATOM 708 O O . THR A 1 88 ? 6.243 -10.981 6.732 1.00 69.31 88 THR A O 1
ATOM 711 N N . PRO A 1 89 ? 5.295 -12.991 7.022 1.00 73.50 89 PRO A N 1
ATOM 712 C CA . PRO A 1 89 ? 3.947 -12.444 7.124 1.00 73.50 89 PRO A CA 1
ATOM 713 C C . PRO A 1 89 ? 3.792 -11.474 8.301 1.00 73.50 89 PRO A C 1
ATOM 715 O O . PRO A 1 89 ? 4.097 -11.813 9.446 1.00 73.50 89 PRO A O 1
ATOM 718 N N . TRP A 1 90 ? 3.242 -10.297 8.020 1.00 79.50 90 TRP A N 1
ATOM 719 C CA . TRP A 1 90 ? 2.920 -9.267 9.005 1.00 79.50 90 TRP A CA 1
ATOM 720 C C . TRP A 1 90 ? 1.492 -9.449 9.520 1.00 79.50 90 TRP A C 1
ATOM 722 O O . TRP A 1 90 ? 0.669 -10.121 8.893 1.00 79.50 90 TRP A O 1
ATOM 732 N N . ARG A 1 91 ? 1.168 -8.848 10.669 1.00 82.25 91 ARG A N 1
ATOM 733 C CA . ARG A 1 91 ? -0.200 -8.840 11.209 1.00 82.25 91 ARG A CA 1
ATOM 734 C C . ARG A 1 91 ? -0.803 -7.443 11.127 1.00 82.25 91 ARG A C 1
ATOM 736 O O . ARG A 1 91 ? -0.327 -6.542 11.803 1.00 82.25 91 ARG A O 1
ATOM 743 N N . PHE A 1 92 ? -1.892 -7.325 10.375 1.00 82.81 92 PHE A N 1
ATOM 744 C CA . PHE A 1 92 ? -2.743 -6.142 10.291 1.00 82.81 92 PHE A CA 1
ATOM 745 C C . PHE A 1 92 ? -4.107 -6.487 10.896 1.00 82.81 92 PHE A C 1
ATOM 747 O O . PHE A 1 92 ? -4.836 -7.310 10.337 1.00 82.81 92 PHE A O 1
ATOM 754 N N . SER A 1 93 ? -4.420 -5.945 12.076 1.00 82.69 93 SER A N 1
ATOM 755 C CA . SER A 1 93 ? -5.689 -6.183 12.794 1.00 82.69 93 SER A CA 1
ATOM 756 C C . SER A 1 93 ? -6.109 -7.652 12.887 1.00 82.69 93 SER A C 1
ATOM 758 O O . SER A 1 93 ? -7.228 -8.037 12.555 1.00 82.69 93 SER A O 1
ATOM 760 N N . GLY A 1 94 ? -5.167 -8.513 13.272 1.00 81.69 94 GLY A N 1
ATOM 761 C CA . GLY A 1 94 ? -5.402 -9.955 13.388 1.00 81.69 94 GLY A CA 1
ATOM 762 C C . GLY A 1 94 ? -5.349 -10.736 12.068 1.00 81.69 94 GLY A C 1
ATOM 763 O O . GLY A 1 94 ? -5.254 -11.964 12.114 1.00 81.69 94 GLY A O 1
ATOM 764 N N . HIS A 1 95 ? -5.309 -10.069 10.911 1.00 80.75 95 HIS A N 1
ATOM 765 C CA . HIS A 1 95 ? -5.141 -10.695 9.600 1.00 80.75 95 HIS A CA 1
ATOM 766 C C . HIS A 1 95 ? -3.673 -10.759 9.174 1.00 80.75 95 HIS A C 1
ATOM 768 O O . HIS A 1 95 ? -2.885 -9.859 9.453 1.00 80.75 95 HIS A O 1
ATOM 774 N N . LEU A 1 96 ? -3.309 -11.827 8.460 1.00 81.44 96 LEU A N 1
ATOM 775 C CA . LEU A 1 96 ? -1.982 -11.947 7.862 1.00 81.44 96 LEU A CA 1
ATOM 776 C C . LEU A 1 96 ? -1.891 -11.092 6.594 1.00 81.44 96 LEU A C 1
ATOM 778 O O . LEU A 1 96 ? -2.639 -11.315 5.636 1.00 81.44 96 LEU A O 1
ATOM 782 N N . LEU A 1 97 ? -0.942 -10.163 6.597 1.00 82.31 97 LEU A N 1
ATOM 783 C CA . LEU A 1 97 ? -0.457 -9.423 5.442 1.00 82.31 97 LEU A CA 1
ATOM 784 C C . LEU A 1 97 ? 0.768 -10.159 4.891 1.00 82.31 97 LEU A C 1
ATOM 786 O O . LEU A 1 97 ? 1.802 -10.242 5.547 1.00 82.31 97 LEU A O 1
ATOM 790 N N . ASN A 1 98 ? 0.647 -10.713 3.689 1.00 79.56 98 ASN A N 1
ATOM 791 C CA . ASN A 1 98 ? 1.744 -11.415 3.027 1.00 79.56 98 ASN A CA 1
ATOM 792 C C . ASN A 1 98 ? 2.296 -10.551 1.900 1.00 79.56 98 ASN A C 1
ATOM 794 O O . ASN A 1 98 ? 1.520 -10.070 1.070 1.00 79.56 98 ASN A O 1
ATOM 798 N N . ILE A 1 99 ? 3.618 -10.419 1.845 1.00 81.25 99 ILE A N 1
ATOM 799 C CA . ILE A 1 99 ? 4.322 -9.800 0.724 1.00 81.25 99 ILE A CA 1
ATOM 800 C C . ILE A 1 99 ? 4.700 -10.903 -0.263 1.00 81.25 99 ILE A C 1
ATOM 802 O O . ILE A 1 99 ? 5.258 -11.934 0.109 1.00 81.25 99 ILE A O 1
ATOM 806 N N . LEU A 1 100 ? 4.352 -10.708 -1.529 1.00 80.00 100 LEU A N 1
ATOM 807 C CA . LEU A 1 100 ? 4.596 -11.656 -2.603 1.00 80.00 100 LEU A CA 1
ATOM 808 C C . LEU A 1 100 ? 5.601 -11.032 -3.581 1.00 80.00 100 LEU A C 1
ATOM 810 O O . LEU A 1 100 ? 5.271 -10.021 -4.205 1.00 80.00 100 LEU A O 1
ATOM 814 N N . PRO A 1 101 ? 6.796 -11.619 -3.764 1.00 79.75 101 PRO A N 1
ATOM 815 C CA . PRO A 1 101 ? 7.763 -11.112 -4.727 1.00 79.75 101 PRO A CA 1
ATOM 816 C C . PRO A 1 101 ? 7.271 -11.423 -6.141 1.00 79.75 101 PRO A C 1
ATOM 818 O O . PRO A 1 101 ? 7.026 -12.582 -6.480 1.00 79.75 101 PRO A O 1
ATOM 821 N N . MET A 1 102 ? 7.100 -10.389 -6.961 1.00 81.06 102 MET A N 1
ATOM 822 C CA . MET A 1 102 ? 6.645 -10.526 -8.347 1.00 81.06 102 MET A CA 1
ATOM 823 C C . MET A 1 102 ? 7.800 -10.467 -9.357 1.00 81.06 102 MET A C 1
ATOM 825 O O . MET A 1 102 ? 7.567 -10.693 -10.543 1.00 81.06 102 MET A O 1
ATOM 829 N N . GLY A 1 103 ? 9.028 -10.210 -8.894 1.00 79.75 103 GLY A N 1
ATOM 830 C CA . GLY A 1 103 ? 10.215 -10.052 -9.736 1.00 79.75 103 GLY A CA 1
ATOM 831 C C . GLY A 1 103 ? 10.313 -8.664 -10.364 1.00 79.75 103 GLY A C 1
ATOM 832 O O . GLY A 1 103 ? 9.353 -7.899 -10.321 1.00 79.75 103 GLY A O 1
ATOM 833 N N . ASN A 1 104 ? 11.475 -8.336 -10.938 1.00 82.12 104 ASN A N 1
ATOM 834 C CA . ASN A 1 104 ? 11.774 -7.009 -11.505 1.00 82.12 104 ASN A CA 1
ATOM 835 C C . ASN A 1 104 ? 11.429 -5.849 -10.550 1.00 82.12 104 ASN A C 1
ATOM 837 O O . ASN A 1 104 ? 10.823 -4.869 -10.967 1.00 82.12 104 ASN A O 1
ATOM 841 N N . GLU A 1 105 ? 11.758 -5.996 -9.263 1.00 83.88 105 GLU A N 1
ATOM 842 C CA . GLU A 1 105 ? 11.467 -4.991 -8.223 1.00 83.88 105 GLU A CA 1
ATOM 843 C C . GLU A 1 105 ? 9.968 -4.687 -8.035 1.00 83.88 105 GLU A C 1
ATOM 845 O O . GLU A 1 105 ? 9.595 -3.637 -7.526 1.00 83.88 105 GLU A O 1
ATOM 850 N N . HIS A 1 106 ? 9.090 -5.616 -8.422 1.00 83.12 106 HIS A N 1
ATOM 851 C CA . HIS A 1 106 ? 7.662 -5.531 -8.142 1.00 83.12 106 HIS A CA 1
ATOM 852 C C . HIS A 1 106 ? 7.243 -6.471 -7.011 1.00 83.12 106 HIS A C 1
ATOM 854 O O . HIS A 1 106 ? 7.698 -7.619 -6.915 1.00 83.12 106 HIS A O 1
ATOM 860 N N . TRP A 1 107 ? 6.270 -6.020 -6.224 1.00 82.94 107 TRP A N 1
ATOM 861 C CA . TRP A 1 107 ? 5.653 -6.784 -5.144 1.00 82.94 107 TRP A CA 1
ATOM 862 C C . TRP A 1 107 ? 4.131 -6.716 -5.214 1.00 82.94 107 TRP A C 1
ATOM 864 O O . TRP A 1 107 ? 3.540 -5.754 -5.702 1.00 82.94 107 TRP A O 1
ATOM 874 N N . ALA A 1 108 ? 3.491 -7.762 -4.704 1.00 81.12 108 ALA A N 1
ATOM 875 C CA . ALA A 1 108 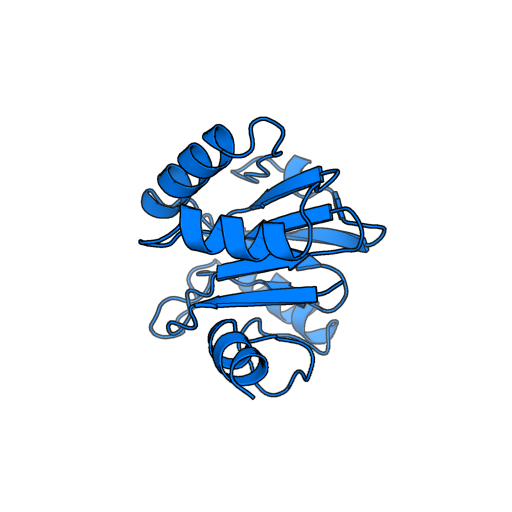? 2.059 -7.793 -4.458 1.00 81.12 108 ALA A CA 1
ATOM 876 C C . ALA A 1 108 ? 1.796 -8.042 -2.972 1.00 81.12 108 ALA A C 1
ATOM 878 O O . ALA A 1 108 ? 2.572 -8.718 -2.300 1.00 81.12 108 ALA A O 1
ATOM 879 N N . PHE A 1 109 ? 0.671 -7.543 -2.471 1.00 82.06 109 PHE A N 1
ATOM 880 C CA . PHE A 1 109 ? 0.295 -7.670 -1.066 1.00 82.06 109 PHE A CA 1
ATOM 881 C C . PHE A 1 109 ? -1.009 -8.439 -0.934 1.00 82.06 109 PHE A C 1
ATOM 883 O O . PHE A 1 109 ? -2.001 -8.127 -1.590 1.00 82.06 109 PHE A O 1
ATOM 890 N N . ALA A 1 110 ? -1.022 -9.455 -0.079 1.00 78.81 110 ALA A N 1
ATOM 891 C CA . ALA A 1 110 ? -2.184 -10.299 0.141 1.00 78.81 110 ALA A CA 1
ATOM 892 C C . ALA A 1 110 ? -2.652 -10.170 1.596 1.00 78.81 110 ALA A C 1
ATOM 894 O O . ALA A 1 110 ? -1.987 -10.661 2.510 1.00 78.81 110 ALA A O 1
ATOM 895 N N . LEU A 1 111 ? -3.819 -9.556 1.801 1.00 79.31 111 LEU A N 1
ATOM 896 C CA . LEU A 1 111 ? -4.393 -9.252 3.114 1.00 79.31 111 LEU A CA 1
ATOM 897 C C . LEU A 1 111 ? -5.840 -9.741 3.177 1.00 79.31 111 LEU A C 1
ATOM 899 O O . LEU A 1 111 ? -6.667 -9.305 2.384 1.00 79.31 111 LEU A O 1
ATOM 903 N N . ALA A 1 112 ? -6.147 -10.641 4.115 1.00 76.00 112 ALA A N 1
ATOM 904 C CA . ALA A 1 112 ? -7.466 -11.278 4.223 1.00 76.00 112 ALA A CA 1
ATOM 905 C C . ALA A 1 112 ? -7.958 -11.831 2.864 1.00 76.00 112 ALA A C 1
ATOM 907 O O . ALA A 1 112 ? -7.287 -12.681 2.283 1.00 76.00 112 ALA A O 1
ATOM 908 N N . ASP A 1 113 ? -9.080 -11.335 2.338 1.00 70.69 113 ASP A N 1
ATOM 909 C CA . ASP A 1 113 ? -9.624 -11.723 1.028 1.00 70.69 113 ASP A CA 1
ATOM 910 C C . ASP A 1 113 ? -9.066 -10.897 -0.145 1.00 70.69 113 ASP A C 1
ATOM 912 O O . ASP A 1 113 ? -9.399 -11.175 -1.296 1.00 70.69 113 ASP A O 1
ATOM 916 N N . TRP A 1 114 ? -8.241 -9.882 0.119 1.00 73.94 114 TRP A N 1
ATOM 917 C CA . TRP A 1 114 ? -7.740 -8.948 -0.887 1.00 73.94 114 TRP A CA 1
ATOM 918 C C . TRP A 1 114 ? -6.355 -9.333 -1.400 1.00 73.94 114 TRP A C 1
ATOM 920 O O . TRP A 1 114 ? -5.501 -9.835 -0.660 1.00 73.94 114 TRP A O 1
ATOM 930 N N . LEU A 1 115 ? -6.141 -9.069 -2.689 1.00 75.19 115 LEU A N 1
ATOM 931 C CA . LEU A 1 115 ? -4.843 -9.144 -3.345 1.00 75.19 115 LEU A CA 1
ATOM 932 C C . LEU A 1 115 ? -4.582 -7.842 -4.101 1.00 75.19 115 LEU A C 1
ATOM 934 O O . LEU A 1 115 ? -5.219 -7.562 -5.119 1.00 75.19 115 LEU A O 1
ATOM 938 N N . PHE A 1 116 ? -3.612 -7.083 -3.613 1.00 79.12 116 PHE A N 1
ATOM 939 C CA . PHE A 1 116 ? -3.160 -5.842 -4.210 1.00 79.12 116 PHE A CA 1
ATOM 940 C C . PHE A 1 116 ? -1.975 -6.112 -5.126 1.00 79.12 116 PHE A C 1
ATOM 942 O O . PHE A 1 116 ? -0.933 -6.594 -4.689 1.00 79.12 116 PHE A O 1
ATOM 949 N N . LEU A 1 117 ? -2.158 -5.822 -6.410 1.00 75.19 117 LEU A N 1
ATOM 950 C CA . LEU A 1 117 ? -1.162 -6.079 -7.450 1.00 75.19 117 LEU A CA 1
ATOM 951 C C . LEU A 1 117 ? -0.365 -4.826 -7.837 1.00 75.19 117 LEU A C 1
ATOM 953 O O . LEU A 1 117 ? 0.641 -4.953 -8.530 1.00 75.19 117 LEU A O 1
ATOM 957 N N . GLY A 1 118 ? -0.836 -3.642 -7.425 1.00 73.94 118 GLY A N 1
ATOM 958 C CA . GLY A 1 118 ? -0.287 -2.346 -7.824 1.00 73.94 118 GLY A CA 1
ATOM 959 C C . GLY A 1 118 ? 0.070 -2.298 -9.306 1.00 73.94 118 GLY A C 1
ATOM 960 O O . GLY A 1 118 ? -0.667 -2.805 -10.156 1.00 73.94 118 GLY A O 1
ATOM 961 N N . ALA A 1 119 ? 1.252 -1.760 -9.594 1.00 71.50 119 ALA A N 1
ATOM 962 C CA . ALA A 1 119 ? 1.764 -1.606 -10.950 1.00 71.50 119 ALA A CA 1
ATOM 963 C C . ALA A 1 119 ? 2.548 -2.826 -11.482 1.00 71.50 119 ALA A C 1
ATOM 965 O O . ALA A 1 119 ? 3.336 -2.683 -12.416 1.00 71.50 119 ALA A O 1
ATOM 966 N N . VAL A 1 120 ? 2.334 -4.040 -10.946 1.00 74.62 120 VAL A N 1
ATOM 967 C CA . VAL A 1 120 ? 2.880 -5.279 -11.554 1.00 74.62 120 VAL A CA 1
ATOM 968 C C . VAL A 1 120 ? 2.317 -5.527 -12.962 1.00 74.62 120 VAL A C 1
ATOM 970 O O . VAL A 1 120 ? 2.828 -6.347 -13.730 1.00 74.62 120 VAL A O 1
ATOM 973 N N . ARG A 1 121 ? 1.234 -4.824 -13.306 1.00 73.44 121 ARG A N 1
ATOM 974 C CA . ARG A 1 121 ? 0.800 -4.619 -14.681 1.00 73.44 121 ARG A CA 1
ATOM 975 C C . ARG A 1 121 ? 0.907 -3.142 -15.028 1.00 73.44 121 ARG A C 1
ATOM 977 O O . ARG A 1 121 ? 0.464 -2.300 -14.255 1.00 73.44 121 ARG A O 1
ATOM 984 N N . ASP A 1 122 ? 1.465 -2.835 -16.193 1.00 70.94 122 ASP A N 1
ATOM 985 C CA . ASP A 1 122 ? 1.528 -1.454 -16.672 1.00 70.94 122 ASP A CA 1
ATOM 986 C C . ASP A 1 122 ? 0.146 -0.923 -17.088 1.00 70.94 122 ASP A C 1
ATOM 988 O O . ASP A 1 122 ? -0.839 -1.656 -17.129 1.00 70.94 122 ASP A O 1
ATOM 992 N N . ALA A 1 123 ? 0.071 0.354 -17.474 1.00 66.94 123 ALA A N 1
ATOM 993 C CA . ALA A 1 123 ? -1.162 0.995 -17.946 1.00 66.94 123 ALA A CA 1
ATOM 994 C C . ALA A 1 123 ? -1.820 0.301 -19.162 1.00 66.94 123 ALA A C 1
ATOM 996 O O . ALA A 1 123 ? -2.986 0.553 -19.456 1.00 66.94 123 ALA A O 1
ATOM 997 N N . ARG A 1 124 ? -1.095 -0.577 -19.868 1.00 68.81 124 ARG A N 1
ATOM 998 C CA . ARG A 1 124 ? -1.590 -1.381 -20.998 1.00 68.81 124 ARG A CA 1
ATOM 999 C C . ARG A 1 124 ? -1.942 -2.815 -20.582 1.00 68.81 124 ARG A C 1
ATOM 1001 O O . ARG A 1 124 ? -2.254 -3.639 -21.438 1.00 68.81 124 ARG A O 1
ATOM 1008 N N . GLY A 1 125 ? -1.877 -3.132 -19.290 1.00 70.44 125 GLY A N 1
ATOM 1009 C CA . GLY A 1 125 ? -2.182 -4.442 -18.722 1.00 70.44 125 GLY A CA 1
ATOM 1010 C C . GLY A 1 125 ? -1.086 -5.488 -18.914 1.00 70.44 125 GLY A C 1
ATOM 1011 O O . GLY A 1 125 ? -1.325 -6.671 -18.630 1.00 70.44 125 GLY A O 1
ATOM 1012 N N . ARG A 1 126 ? 0.099 -5.090 -19.396 1.00 75.38 126 ARG A N 1
ATOM 1013 C CA . ARG A 1 126 ? 1.227 -5.998 -19.637 1.00 75.38 126 ARG A CA 1
ATOM 1014 C C . ARG A 1 126 ? 1.914 -6.329 -18.322 1.00 75.38 126 ARG A C 1
ATOM 1016 O O . ARG A 1 126 ? 2.075 -5.464 -17.475 1.00 75.38 126 ARG A O 1
ATOM 1023 N N . TRP A 1 127 ? 2.321 -7.584 -18.172 1.00 80.75 127 TRP A N 1
ATOM 1024 C CA . TRP A 1 127 ? 3.060 -8.066 -17.006 1.00 80.75 127 TRP A CA 1
ATOM 1025 C C . TRP A 1 127 ? 4.441 -7.407 -16.917 1.00 80.75 127 TRP A C 1
ATOM 1027 O O . TRP A 1 127 ? 5.202 -7.478 -17.881 1.00 80.75 127 TRP A O 1
ATOM 1037 N N . CYS A 1 128 ? 4.742 -6.805 -15.768 1.00 83.00 128 CYS A N 1
ATOM 1038 C CA . CYS A 1 128 ? 6.011 -6.134 -15.479 1.00 83.00 128 CYS A CA 1
ATOM 1039 C C . CYS A 1 128 ? 6.934 -6.951 -14.562 1.00 83.00 128 CYS A C 1
ATOM 1041 O O . CYS A 1 128 ? 8.136 -6.710 -14.554 1.00 83.00 128 CYS A O 1
ATOM 1043 N N . GLY A 1 129 ? 6.404 -7.939 -13.835 1.00 82.62 129 GLY A N 1
ATOM 1044 C CA . GLY A 1 129 ? 7.214 -8.862 -13.035 1.00 82.62 129 GLY A CA 1
ATOM 1045 C C . GLY A 1 129 ? 8.000 -9.883 -13.873 1.00 82.62 129 GLY A C 1
ATOM 1046 O O . GLY A 1 129 ? 8.032 -9.821 -15.105 1.00 82.62 129 GLY A O 1
ATOM 1047 N N . ASP A 1 130 ? 8.568 -10.894 -13.219 1.00 83.50 130 ASP A N 1
ATOM 1048 C CA . ASP A 1 130 ? 9.275 -12.006 -13.869 1.00 83.50 130 ASP A CA 1
ATOM 1049 C C . ASP A 1 130 ? 8.409 -13.284 -13.978 1.00 83.50 130 ASP A C 1
ATOM 1051 O O . ASP A 1 130 ? 7.226 -13.317 -13.615 1.00 83.50 130 ASP A O 1
ATOM 1055 N N . ASP A 1 131 ? 8.983 -14.362 -14.514 1.00 83.38 131 ASP A N 1
ATOM 1056 C CA . ASP A 1 131 ? 8.286 -15.644 -14.661 1.00 83.38 131 ASP A CA 1
ATOM 1057 C C . ASP A 1 131 ? 7.963 -16.322 -13.320 1.00 83.38 131 ASP A C 1
ATOM 1059 O O . ASP A 1 131 ? 6.971 -17.055 -13.215 1.00 83.38 131 ASP A O 1
ATOM 1063 N N . LEU A 1 132 ? 8.780 -16.104 -12.287 1.00 76.19 132 LEU A N 1
ATOM 1064 C CA . LEU A 1 132 ? 8.538 -16.638 -10.951 1.00 76.19 132 LEU A CA 1
ATOM 1065 C C . LEU A 1 132 ? 7.340 -15.933 -10.309 1.00 76.19 132 LEU A C 1
ATOM 1067 O O . LEU A 1 132 ? 6.434 -16.609 -9.816 1.00 76.19 132 LEU A O 1
ATOM 1071 N N . GLY A 1 133 ? 7.268 -14.607 -10.411 1.00 77.25 133 GLY A N 1
ATOM 1072 C CA . GLY A 1 133 ? 6.124 -13.809 -9.990 1.00 77.25 133 GLY A CA 1
ATOM 1073 C C . GLY A 1 133 ? 4.839 -14.234 -10.690 1.00 77.25 133 GLY A C 1
ATOM 1074 O O . GLY A 1 133 ? 3.806 -14.410 -10.042 1.00 77.25 133 GLY A O 1
ATOM 1075 N N . ARG A 1 134 ? 4.901 -14.533 -11.995 1.00 76.56 134 ARG A N 1
ATOM 1076 C CA . ARG A 1 134 ? 3.745 -15.055 -12.740 1.00 76.56 134 ARG A CA 1
ATOM 1077 C C . ARG A 1 134 ? 3.281 -16.410 -12.199 1.00 76.56 134 ARG A C 1
ATOM 1079 O O . ARG A 1 134 ? 2.075 -16.641 -12.070 1.00 76.56 134 ARG A O 1
ATOM 1086 N N . LYS A 1 135 ? 4.210 -17.303 -11.839 1.00 74.50 135 LYS A N 1
ATOM 1087 C CA . LYS A 1 135 ? 3.8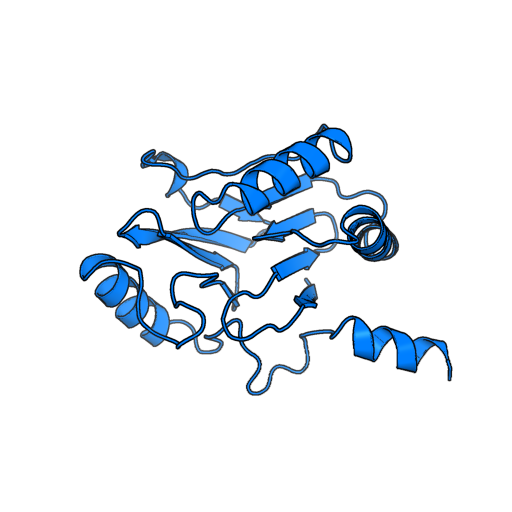87 -18.600 -11.213 1.00 74.50 135 LYS A CA 1
ATOM 1088 C C . LYS A 1 135 ? 3.283 -18.419 -9.818 1.00 74.50 135 LYS A C 1
ATOM 1090 O O . LYS A 1 135 ? 2.307 -19.099 -9.501 1.00 74.50 135 LYS A O 1
ATOM 1095 N N . ILE A 1 136 ? 3.817 -17.500 -9.010 1.00 74.31 136 ILE A N 1
ATOM 1096 C CA . ILE A 1 136 ? 3.280 -17.158 -7.683 1.00 74.31 136 ILE A CA 1
ATOM 1097 C C . ILE A 1 136 ? 1.852 -16.630 -7.817 1.00 74.31 136 ILE A C 1
ATOM 1099 O O . ILE A 1 136 ? 0.952 -17.155 -7.163 1.00 74.31 136 ILE A O 1
ATOM 1103 N N . LEU A 1 137 ? 1.624 -15.664 -8.711 1.00 71.81 137 LEU A N 1
ATOM 1104 C CA . LEU A 1 137 ? 0.300 -15.102 -8.964 1.00 71.81 137 LEU A CA 1
ATOM 1105 C C . LEU A 1 137 ? -0.689 -16.172 -9.428 1.00 71.81 137 LEU A C 1
ATOM 1107 O O . LEU A 1 137 ? -1.811 -16.208 -8.944 1.00 71.81 137 LEU A O 1
ATOM 1111 N N . THR A 1 138 ? -0.277 -17.076 -10.318 1.00 69.62 138 THR A N 1
ATOM 1112 C CA . THR A 1 138 ? -1.138 -18.179 -10.780 1.00 69.62 138 THR A CA 1
ATOM 1113 C C . THR A 1 138 ? -1.549 -19.093 -9.620 1.00 69.62 138 THR A C 1
ATOM 1115 O O . THR A 1 138 ? -2.715 -19.463 -9.502 1.00 69.62 138 THR A O 1
ATOM 1118 N N . ARG A 1 139 ? -0.613 -19.420 -8.718 1.00 66.06 139 ARG A N 1
ATOM 1119 C CA . ARG A 1 139 ? -0.877 -20.259 -7.537 1.00 66.06 139 ARG A CA 1
ATOM 1120 C C . ARG A 1 139 ? -1.770 -19.559 -6.510 1.00 66.06 139 ARG A C 1
ATOM 1122 O O . ARG A 1 139 ? -2.717 -20.162 -6.022 1.00 66.06 139 ARG A O 1
ATOM 1129 N N . GLN A 1 140 ? -1.498 -18.292 -6.202 1.00 62.88 140 GLN A N 1
ATOM 1130 C CA . GLN A 1 140 ? -2.300 -17.490 -5.266 1.00 62.88 140 GLN A CA 1
ATOM 1131 C C . GLN A 1 140 ? -3.683 -17.159 -5.841 1.00 62.88 140 GLN A C 1
ATOM 1133 O O . GLN A 1 140 ? -4.684 -17.169 -5.124 1.00 62.88 140 GLN A O 1
ATOM 1138 N N . GLY A 1 141 ? -3.752 -16.940 -7.154 1.00 55.12 141 GLY A N 1
ATOM 1139 C CA . GLY A 1 141 ? -4.983 -16.702 -7.895 1.00 55.12 141 GLY A CA 1
ATOM 1140 C C . GLY A 1 141 ? -5.913 -17.915 -7.958 1.00 55.12 141 GLY A C 1
ATOM 1141 O O . GLY A 1 141 ? -7.127 -17.774 -8.042 1.00 55.12 141 GLY A O 1
ATOM 1142 N N . ALA A 1 142 ? -5.373 -19.125 -7.833 1.00 47.00 142 ALA A N 1
ATOM 1143 C CA . ALA A 1 142 ? -6.191 -20.319 -7.653 1.00 47.00 142 ALA A CA 1
ATOM 1144 C C . ALA A 1 142 ? -6.803 -20.419 -6.236 1.00 47.00 142 ALA A C 1
ATOM 1146 O O . ALA A 1 142 ? -7.800 -21.114 -6.051 1.00 47.00 142 ALA A O 1
ATOM 1147 N N . LEU A 1 143 ? -6.227 -19.731 -5.239 1.00 47.72 143 LEU A N 1
ATOM 1148 C CA . LEU A 1 143 ? -6.587 -19.861 -3.821 1.00 47.72 143 LEU A CA 1
ATOM 1149 C C . LEU A 1 143 ? -7.514 -18.750 -3.299 1.00 47.72 143 LEU A C 1
ATOM 1151 O O . LEU A 1 143 ? -8.292 -19.001 -2.381 1.00 47.72 143 LEU A O 1
ATOM 1155 N N . ARG A 1 144 ? -7.471 -17.532 -3.855 1.00 50.75 144 ARG A N 1
ATOM 1156 C CA . ARG A 1 144 ? -8.251 -16.383 -3.348 1.00 50.75 144 ARG A CA 1
ATOM 1157 C C . ARG A 1 144 ? -9.333 -15.941 -4.337 1.00 50.75 144 ARG A C 1
ATOM 1159 O O . ARG A 1 144 ? -9.041 -15.295 -5.327 1.00 50.75 144 ARG A O 1
ATOM 1166 N N . ARG A 1 145 ? -10.611 -16.236 -4.062 1.00 42.16 145 ARG A N 1
ATOM 1167 C CA . ARG A 1 145 ? -11.749 -15.969 -4.981 1.00 42.1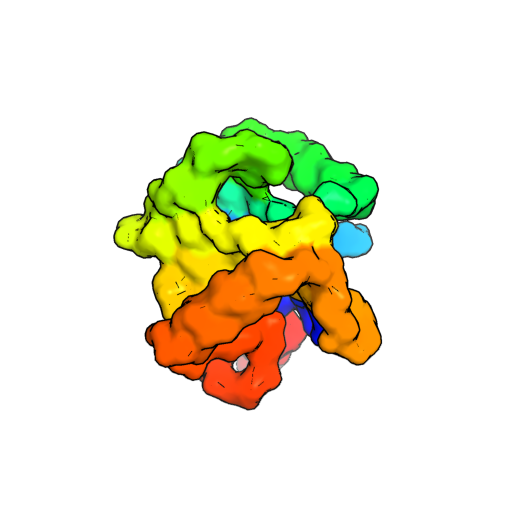6 145 ARG A CA 1
ATOM 1168 C C . ARG A 1 145 ? -12.048 -14.483 -5.260 1.00 42.16 145 ARG A C 1
ATOM 1170 O O . ARG A 1 145 ? -12.766 -14.191 -6.210 1.00 42.16 145 ARG A O 1
ATOM 1177 N N . ARG A 1 146 ? -11.510 -13.548 -4.470 1.00 45.78 146 ARG A N 1
ATOM 1178 C CA . ARG A 1 146 ? -11.645 -12.088 -4.651 1.00 45.78 146 ARG A CA 1
ATOM 1179 C C . ARG A 1 146 ? -10.326 -11.480 -5.121 1.00 45.78 146 ARG A C 1
ATOM 1181 O O . ARG A 1 146 ? -9.747 -10.594 -4.503 1.00 45.78 146 ARG A O 1
ATOM 1188 N N . LEU A 1 147 ? -9.815 -12.040 -6.207 1.00 39.84 147 LEU A N 1
ATOM 1189 C CA . LEU A 1 147 ? -8.687 -11.459 -6.914 1.00 39.84 147 LEU A CA 1
ATOM 1190 C C . LEU A 1 147 ? -9.071 -10.110 -7.499 1.00 39.84 147 LEU A C 1
ATOM 1192 O O . LEU A 1 147 ? -10.245 -9.824 -7.710 1.00 39.84 147 LEU A O 1
ATOM 1196 N N . TRP A 1 148 ? -8.041 -9.360 -7.858 1.00 46.97 148 TRP A N 1
ATOM 1197 C CA . TRP A 1 148 ? -8.118 -8.109 -8.589 1.00 46.97 148 TRP A CA 1
ATOM 1198 C C . TRP A 1 148 ? -8.560 -6.974 -7.677 1.00 46.97 148 TRP A C 1
ATOM 1200 O O . TRP A 1 148 ? -9.737 -6.682 -7.489 1.00 46.97 148 TRP A O 1
ATOM 1210 N N . ALA A 1 149 ? -7.574 -6.244 -7.179 1.00 38.19 149 ALA A N 1
ATOM 1211 C CA . ALA A 1 149 ? -7.764 -4.841 -6.882 1.00 38.19 149 ALA A CA 1
ATOM 1212 C C . ALA A 1 149 ? -7.973 -4.082 -8.230 1.00 38.19 149 ALA A C 1
ATOM 1214 O O . ALA A 1 149 ? -7.101 -3.369 -8.706 1.00 38.19 149 ALA A O 1
ATOM 1215 N N . PHE A 1 150 ? -9.104 -4.377 -8.890 1.00 35.19 150 PHE A N 1
ATOM 1216 C CA . PHE A 1 150 ? -9.848 -3.673 -9.944 1.00 35.19 150 PHE A CA 1
ATOM 1217 C C . PHE A 1 150 ? -11.297 -4.154 -9.790 1.00 35.19 150 PHE A C 1
ATOM 1219 O O . PHE A 1 150 ? -11.517 -5.364 -9.695 1.00 35.19 150 PHE A O 1
ATOM 1226 N N . PRO A 1 151 ? -12.304 -3.268 -9.722 1.00 43.12 151 PRO A N 1
ATOM 1227 C CA . PRO A 1 151 ? -13.637 -3.693 -9.344 1.00 43.12 151 PRO A CA 1
ATOM 1228 C C . PRO A 1 151 ? -14.238 -4.464 -10.515 1.00 43.12 151 PRO A C 1
ATOM 1230 O O . PRO A 1 151 ? -14.382 -3.918 -11.608 1.00 43.12 151 PRO A O 1
ATOM 1233 N N . ALA A 1 152 ? -14.614 -5.717 -10.283 1.00 29.48 152 ALA A N 1
ATOM 1234 C CA . ALA A 1 152 ? -15.687 -6.310 -11.067 1.00 29.48 152 ALA A CA 1
ATOM 1235 C C . ALA A 1 152 ? -16.994 -6.238 -10.278 1.00 29.48 152 ALA A C 1
ATOM 1237 O O . ALA A 1 152 ? -17.947 -5.673 -10.785 1.00 29.48 152 ALA A O 1
ATOM 1238 N N . THR A 1 153 ? -17.038 -6.679 -9.020 1.00 35.03 153 THR A N 1
ATOM 1239 C CA . THR A 1 153 ? -18.279 -6.656 -8.221 1.00 35.03 153 THR A CA 1
ATOM 1240 C C . THR A 1 153 ? -17.977 -6.940 -6.747 1.00 35.03 153 THR A C 1
ATOM 1242 O O . THR A 1 153 ? -18.134 -8.069 -6.279 1.00 35.03 153 THR A O 1
ATOM 1245 N N . ALA A 1 154 ? -17.505 -5.955 -5.989 1.00 34.66 154 ALA A N 1
ATOM 1246 C CA . ALA A 1 154 ? -17.422 -6.104 -4.540 1.00 34.66 154 ALA A CA 1
ATOM 1247 C C . ALA A 1 154 ? -18.128 -4.923 -3.885 1.00 34.66 154 ALA A C 1
ATOM 1249 O O . ALA A 1 154 ? -17.596 -3.819 -3.859 1.00 34.66 154 ALA A O 1
ATOM 1250 N N . GLU A 1 155 ? -19.303 -5.198 -3.323 1.00 34.81 155 GLU A N 1
ATOM 1251 C CA . GLU A 1 155 ? -20.181 -4.336 -2.512 1.00 34.81 155 GLU A CA 1
ATOM 1252 C C . GLU A 1 155 ? -19.494 -3.661 -1.293 1.00 34.81 155 GLU A C 1
ATOM 1254 O O . GLU A 1 155 ? -20.162 -3.150 -0.404 1.00 34.81 155 GLU A O 1
ATOM 1259 N N . LYS A 1 156 ? -18.157 -3.683 -1.205 1.00 39.06 156 LYS A N 1
ATOM 1260 C CA . LYS A 1 156 ? -17.343 -3.190 -0.083 1.00 39.06 156 LYS A CA 1
ATOM 1261 C C . LYS A 1 156 ? -16.225 -2.222 -0.483 1.00 39.06 156 LYS A C 1
ATOM 1263 O O . LYS A 1 156 ? -15.490 -1.785 0.397 1.00 39.06 156 LYS A O 1
ATOM 1268 N N . VAL A 1 157 ? -16.061 -1.912 -1.772 1.00 40.47 157 VAL A N 1
ATOM 1269 C CA . VAL A 1 157 ? -15.169 -0.826 -2.205 1.00 40.47 157 VAL A CA 1
ATOM 1270 C C . VAL A 1 157 ? -15.987 0.452 -2.179 1.00 40.47 157 VAL A C 1
ATOM 1272 O O . VAL A 1 157 ? -16.887 0.628 -2.997 1.00 40.47 157 VAL A O 1
ATOM 1275 N N . VAL A 1 158 ? -15.699 1.320 -1.216 1.00 42.84 158 VAL A N 1
ATOM 1276 C CA . VAL A 1 158 ? -16.315 2.641 -1.173 1.00 42.84 158 VAL A CA 1
ATOM 1277 C C . VAL A 1 158 ? -15.502 3.538 -2.098 1.00 42.84 158 VAL A C 1
ATOM 1279 O O . VAL A 1 158 ? -14.354 3.870 -1.805 1.00 42.84 158 VAL A O 1
ATOM 1282 N N . ASP A 1 159 ? -16.080 3.870 -3.249 1.00 43.88 159 ASP A N 1
ATOM 1283 C CA . ASP A 1 159 ? -15.552 4.923 -4.110 1.00 43.88 159 ASP A CA 1
ATOM 1284 C C . ASP A 1 159 ? -15.659 6.255 -3.350 1.00 43.88 159 ASP A C 1
ATOM 1286 O O . ASP A 1 159 ? -16.746 6.654 -2.918 1.00 43.88 159 ASP A O 1
ATOM 1290 N N . LEU A 1 160 ? -14.532 6.940 -3.159 1.00 43.47 160 LEU A N 1
ATOM 1291 C CA . LEU A 1 160 ? -14.491 8.240 -2.487 1.00 43.47 160 LEU A CA 1
ATOM 1292 C C . LEU A 1 160 ? -15.324 9.303 -3.218 1.00 43.47 160 LEU A C 1
ATOM 1294 O O . LEU A 1 160 ? -15.849 10.212 -2.575 1.00 43.47 160 LEU A O 1
ATOM 1298 N N . ALA A 1 161 ? -15.537 9.168 -4.531 1.00 40.81 161 ALA A N 1
ATOM 1299 C CA . ALA A 1 161 ? -16.478 10.002 -5.270 1.00 40.81 161 ALA A CA 1
ATOM 1300 C C . ALA A 1 161 ? -17.945 9.649 -4.958 1.00 40.81 161 ALA A C 1
ATOM 1302 O O . ALA A 1 161 ? -18.777 10.551 -4.876 1.00 40.81 161 ALA A O 1
ATOM 1303 N N . ALA A 1 162 ? -18.275 8.376 -4.713 1.00 39.50 162 ALA A N 1
ATOM 1304 C CA . ALA A 1 162 ? -19.624 7.962 -4.306 1.00 39.50 162 ALA A CA 1
ATOM 1305 C C . ALA A 1 162 ? -19.978 8.430 -2.879 1.00 39.50 162 ALA A C 1
ATOM 1307 O O . ALA A 1 162 ? -21.138 8.739 -2.602 1.00 39.50 162 ALA A O 1
ATOM 1308 N N . LEU A 1 163 ? -18.983 8.587 -1.995 1.00 38.06 163 LEU A N 1
ATOM 1309 C CA . LEU A 1 163 ? -19.159 9.223 -0.681 1.00 38.06 163 LEU A CA 1
ATOM 1310 C C . LEU A 1 163 ? -19.589 10.693 -0.772 1.00 38.06 163 LEU A C 1
ATOM 1312 O O . LEU A 1 163 ? -20.336 11.159 0.088 1.00 38.06 163 LEU A O 1
ATOM 1316 N N . ARG A 1 164 ? -19.183 11.417 -1.826 1.00 38.34 164 ARG A N 1
ATOM 1317 C CA . ARG A 1 164 ? -19.616 12.809 -2.052 1.00 38.34 164 ARG A CA 1
ATOM 1318 C C . ARG A 1 164 ? -21.131 12.909 -2.259 1.00 38.34 164 ARG A C 1
ATOM 1320 O O . ARG A 1 164 ? -21.738 13.873 -1.808 1.00 38.34 164 ARG A O 1
ATOM 1327 N N . ALA A 1 165 ? -21.738 11.916 -2.912 1.00 35.69 165 ALA A N 1
ATOM 1328 C CA . ALA A 1 165 ? -23.167 11.911 -3.228 1.00 35.69 165 ALA A CA 1
ATOM 1329 C C . ALA A 1 165 ? -24.049 11.521 -2.030 1.00 35.69 165 ALA A C 1
ATOM 1331 O O . ALA A 1 165 ? -25.161 12.021 -1.901 1.00 35.69 165 ALA A O 1
ATOM 1332 N N . LEU A 1 166 ? -23.545 10.671 -1.130 1.00 32.97 166 LEU A N 1
ATOM 1333 C CA . LEU A 1 166 ? -24.283 10.210 0.053 1.00 32.97 166 LEU A CA 1
ATOM 1334 C C . LEU A 1 166 ? -24.363 11.247 1.186 1.00 32.97 166 LEU A C 1
ATOM 1336 O O . LEU A 1 166 ? -25.208 11.105 2.058 1.00 32.97 166 LEU A O 1
ATOM 1340 N N . ARG A 1 167 ? -23.509 12.281 1.183 1.00 32.44 167 ARG A N 1
ATOM 1341 C CA . ARG A 1 167 ? -23.545 13.395 2.157 1.00 32.44 167 ARG A CA 1
ATOM 1342 C C . ARG A 1 167 ? -24.378 14.600 1.688 1.00 32.44 167 ARG A C 1
ATOM 1344 O O . ARG A 1 167 ? -24.619 15.502 2.482 1.00 32.44 167 ARG A O 1
ATOM 1351 N N . ALA A 1 168 ? -2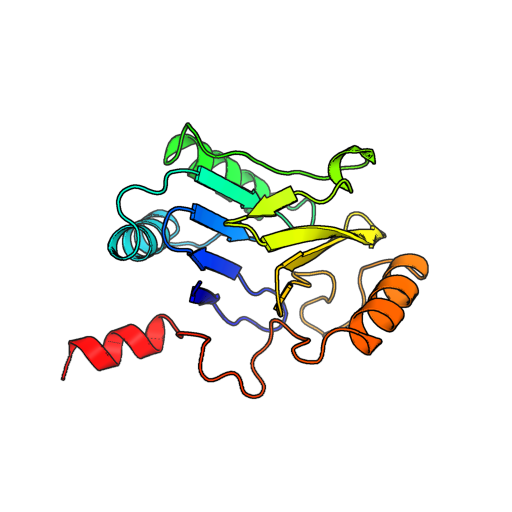4.770 14.638 0.413 1.00 37.34 168 ALA A N 1
ATOM 1352 C CA . ALA A 1 168 ? -25.555 15.725 -0.184 1.00 37.34 168 ALA A CA 1
ATOM 1353 C C . ALA A 1 168 ? -27.064 15.408 -0.289 1.00 37.34 168 ALA A C 1
ATOM 1355 O O . ALA A 1 168 ? -27.815 16.218 -0.836 1.00 37.34 168 ALA A O 1
ATOM 1356 N N . ALA A 1 169 ? -27.487 14.243 0.212 1.00 36.34 169 ALA A N 1
ATOM 1357 C CA . ALA A 1 169 ? -28.873 13.796 0.353 1.00 36.34 169 ALA A CA 1
ATOM 1358 C C . ALA A 1 169 ? -29.230 13.697 1.842 1.00 36.34 169 ALA A C 1
ATOM 1360 O O . ALA A 1 169 ? -30.407 13.959 2.171 1.00 36.34 169 ALA A O 1
#

Secondary structure (DSSP, 8-state):
-EEEEEEEETTEEEEEEE-SSEEEEES---TTHHHHHHHHHTTSSS-SEEEEE-SS--HHHHHHHHHHHHHSTT-EEE--TT-GGGGSPEEETTEEEEEEEEETTEEEEEETTEEE-GGGB-TT--B-S-HHHHHHHHHHHHH-SS--SS-SS-TTEEEHHHHHHHT--

Foldseek 3Di:
DFKEWADDQQQAIWIWDDDPAAIETELQADPPSVVVVVVVCVVVVHRPAYEYYYFADDPRSVVSVVVVCVVVVRYHYQQCAVPCVSQPWDDDPNWTWGWQAQAPRGIWIDTDLEIRRHVCAPSVRDGPGDPVSVVVCVVVVVVRPPYDPPDPDDPRHDHPVNVVVVVVD

Radius of gyration: 15.45 Å; chains: 1; bounding box: 45×37×38 Å